Protein AF-K1ZIB4-F1 (afdb_monomer_lite)

Structure (mmCIF, N/CA/C/O backbone):
data_AF-K1ZIB4-F1
#
_entry.id   AF-K1ZIB4-F1
#
loop_
_atom_site.group_PDB
_atom_site.id
_atom_site.type_symbol
_atom_site.label_atom_id
_atom_site.label_alt_id
_atom_site.label_comp_id
_atom_site.label_asym_id
_atom_site.label_entity_id
_atom_site.label_seq_id
_atom_site.pdbx_PDB_ins_code
_atom_site.Cartn_x
_atom_site.Cartn_y
_atom_site.Cartn_z
_atom_site.occupancy
_atom_site.B_iso_or_equiv
_atom_site.auth_seq_id
_atom_site.auth_comp_id
_atom_site.auth_asym_id
_atom_site.auth_atom_id
_atom_site.pdbx_PDB_model_num
ATOM 1 N N . MET A 1 1 ? -15.294 5.830 -9.282 1.00 61.47 1 MET A N 1
ATOM 2 C CA . MET A 1 1 ? -15.097 4.774 -8.260 1.00 61.47 1 MET A CA 1
ATOM 3 C C . MET A 1 1 ? -13.657 4.272 -8.221 1.00 61.47 1 MET A C 1
ATOM 5 O O . MET A 1 1 ? -13.022 4.451 -7.196 1.00 61.47 1 MET A O 1
ATOM 9 N N . ARG A 1 2 ? -13.098 3.730 -9.317 1.00 65.81 2 ARG A N 1
ATOM 10 C CA . ARG A 1 2 ? -11.703 3.230 -9.350 1.00 65.81 2 ARG A CA 1
ATOM 11 C C . ARG A 1 2 ? -10.641 4.267 -8.964 1.00 65.81 2 ARG A C 1
ATOM 13 O O . ARG A 1 2 ? -9.726 3.937 -8.220 1.00 65.81 2 ARG A O 1
ATOM 20 N N . ASP A 1 3 ? -10.797 5.514 -9.399 1.00 82.06 3 ASP A N 1
ATOM 21 C CA . ASP A 1 3 ? -9.832 6.573 -9.066 1.00 82.06 3 ASP A CA 1
ATOM 22 C C . A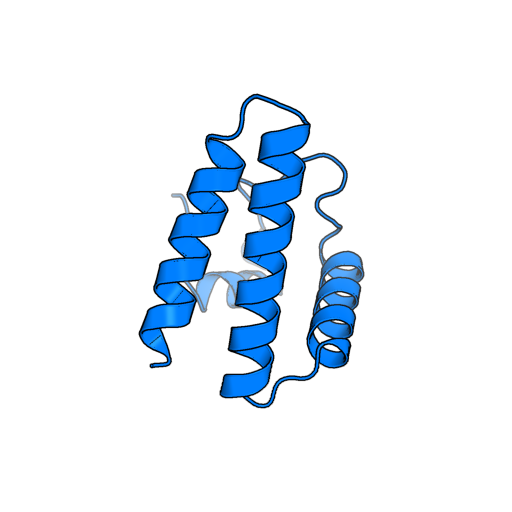SP A 1 3 ? -9.934 7.044 -7.612 1.00 82.06 3 ASP A C 1
ATOM 24 O O . ASP A 1 3 ? -8.967 7.567 -7.072 1.00 82.06 3 ASP A O 1
ATOM 28 N N . ALA A 1 4 ? -11.078 6.824 -6.952 1.00 89.88 4 ALA A N 1
ATOM 29 C CA . ALA A 1 4 ? -11.258 7.205 -5.554 1.00 89.88 4 ALA A CA 1
ATOM 30 C C . ALA A 1 4 ? -10.375 6.356 -4.633 1.00 89.88 4 ALA A C 1
ATOM 32 O O . ALA A 1 4 ? -9.682 6.916 -3.796 1.00 89.88 4 ALA A O 1
ATOM 33 N N . PHE A 1 5 ? -10.314 5.040 -4.857 1.00 91.62 5 PHE A N 1
ATOM 34 C CA . PHE A 1 5 ? -9.437 4.152 -4.089 1.00 91.62 5 PHE A CA 1
ATOM 35 C C . PHE A 1 5 ? -7.953 4.458 -4.300 1.00 91.62 5 PHE A C 1
ATOM 37 O O . PHE A 1 5 ? -7.177 4.413 -3.357 1.00 91.62 5 PHE A O 1
ATOM 44 N N . LYS A 1 6 ? -7.550 4.802 -5.530 1.00 91.94 6 LYS A N 1
ATOM 45 C CA . LYS A 1 6 ? -6.160 5.196 -5.801 1.00 91.94 6 LYS A CA 1
ATOM 46 C C . LYS A 1 6 ? -5.788 6.498 -5.097 1.00 91.94 6 LYS A C 1
ATOM 48 O O . LYS A 1 6 ? -4.678 6.600 -4.599 1.00 91.94 6 LYS A O 1
ATOM 53 N N . ARG A 1 7 ? -6.702 7.474 -5.053 1.00 95.19 7 ARG A N 1
ATOM 54 C CA . ARG A 1 7 ? -6.492 8.714 -4.292 1.00 95.19 7 ARG A CA 1
ATOM 55 C C . ARG A 1 7 ? -6.433 8.450 -2.794 1.00 95.19 7 ARG A C 1
ATOM 57 O O . ARG A 1 7 ? -5.502 8.929 -2.168 1.00 95.19 7 ARG A O 1
ATOM 64 N N . LYS A 1 8 ? -7.353 7.638 -2.264 1.00 96.19 8 LYS A N 1
ATOM 65 C CA . LYS A 1 8 ? -7.345 7.269 -0.846 1.00 96.19 8 LYS A CA 1
ATOM 66 C C . LYS A 1 8 ? -6.043 6.559 -0.477 1.00 96.19 8 LYS A C 1
ATOM 68 O O . LYS A 1 8 ? -5.420 6.934 0.489 1.00 96.19 8 LYS A O 1
ATOM 73 N N . LEU A 1 9 ? -5.527 5.664 -1.324 1.00 96.69 9 LEU A N 1
ATOM 74 C CA . LEU A 1 9 ? -4.237 5.006 -1.068 1.00 96.69 9 LEU A CA 1
ATOM 75 C C . LEU A 1 9 ? -3.067 5.997 -0.926 1.00 96.69 9 LEU A C 1
ATOM 77 O O . LEU A 1 9 ? -2.143 5.733 -0.168 1.00 96.69 9 LEU A O 1
ATOM 81 N N . VAL A 1 10 ? -3.082 7.103 -1.677 1.00 96.94 10 VAL A N 1
ATOM 82 C CA . VAL A 1 10 ? -2.061 8.158 -1.557 1.00 96.94 10 VAL A CA 1
ATOM 83 C C . VAL A 1 10 ? -2.245 8.957 -0.265 1.00 96.94 10 VAL A C 1
ATOM 85 O O . VAL A 1 10 ? -1.252 9.315 0.354 1.00 96.94 10 VAL A O 1
ATOM 88 N N . GLU A 1 11 ? -3.491 9.211 0.132 1.00 97.06 11 GLU A N 1
ATOM 89 C CA . GLU A 1 11 ? -3.860 9.870 1.393 1.00 97.06 11 GLU A CA 1
ATOM 90 C C . GLU A 1 11 ? -3.404 9.044 2.604 1.00 97.06 11 GLU A C 1
ATOM 92 O O . GLU A 1 11 ? -2.556 9.523 3.346 1.00 97.06 11 GLU A O 1
ATOM 97 N N . GLU A 1 12 ? -3.804 7.770 2.700 1.00 97.88 12 GLU A N 1
ATOM 98 C CA . GLU A 1 12 ? -3.416 6.891 3.821 1.00 97.88 12 GLU A CA 1
ATOM 99 C C . GLU A 1 12 ? -1.891 6.715 3.908 1.00 97.88 12 GLU A C 1
ATOM 101 O O . GLU A 1 12 ? -1.296 6.629 4.977 1.00 97.88 12 GLU A O 1
ATOM 106 N N . ALA A 1 13 ? -1.207 6.659 2.758 1.00 97.50 13 ALA A N 1
ATOM 107 C CA . ALA A 1 13 ? 0.251 6.574 2.735 1.00 97.50 13 ALA A CA 1
ATOM 108 C C . ALA A 1 13 ? 0.921 7.851 3.270 1.00 97.50 13 ALA A C 1
ATOM 110 O O . ALA A 1 13 ? 2.004 7.769 3.854 1.00 97.50 13 ALA A O 1
ATOM 111 N N . GLN A 1 14 ? 0.299 9.013 3.058 1.00 97.88 14 GLN A N 1
ATOM 112 C CA . GLN A 1 14 ? 0.752 10.278 3.625 1.00 97.88 14 GLN A CA 1
ATOM 113 C C . GLN A 1 14 ? 0.462 10.332 5.131 1.00 97.88 14 GLN A C 1
ATOM 115 O O . GLN A 1 14 ? 1.327 10.755 5.890 1.00 97.88 14 GLN A O 1
ATOM 120 N N . GLU A 1 15 ? -0.682 9.820 5.580 1.00 97.56 15 GLU A N 1
ATOM 121 C CA . GLU A 1 15 ? -1.016 9.725 7.005 1.00 97.56 15 GLU A CA 1
ATOM 122 C C . GLU A 1 15 ? -0.051 8.780 7.746 1.00 97.56 15 GLU A C 1
ATOM 124 O O . GLU A 1 15 ? 0.498 9.152 8.782 1.00 97.56 15 GLU A O 1
ATOM 129 N N . VAL A 1 16 ? 0.319 7.633 7.155 1.00 98.19 16 VAL A N 1
ATOM 130 C CA . VAL A 1 16 ? 1.398 6.763 7.676 1.00 98.19 16 VAL A CA 1
ATOM 131 C C . VAL A 1 16 ? 2.728 7.512 7.812 1.00 98.19 16 VAL A C 1
ATOM 133 O O . VAL A 1 16 ? 3.475 7.275 8.763 1.00 98.19 16 VAL A O 1
ATOM 136 N N . HIS A 1 17 ? 3.060 8.384 6.857 1.00 96.88 17 HIS A N 1
ATOM 137 C CA . HIS A 1 17 ? 4.276 9.198 6.917 1.00 96.88 17 HIS A CA 1
ATOM 138 C C . HIS A 1 17 ? 4.213 10.241 8.044 1.00 96.88 17 HIS A C 1
ATOM 140 O O . HIS A 1 17 ? 5.224 10.493 8.703 1.00 96.88 17 HIS A O 1
ATOM 146 N N . ASP A 1 18 ? 3.040 10.828 8.268 1.00 97.50 18 ASP A N 1
ATOM 147 C CA . ASP A 1 18 ? 2.828 11.900 9.240 1.00 97.50 18 ASP A CA 1
ATOM 148 C C . ASP A 1 18 ? 2.531 11.373 10.660 1.00 97.50 18 ASP A C 1
ATOM 150 O O . ASP A 1 18 ? 2.595 12.133 11.625 1.00 97.50 18 ASP A O 1
ATOM 154 N N . ALA A 1 19 ? 2.283 10.071 10.825 1.00 97.88 19 ALA A N 1
ATOM 155 C CA . ALA A 1 19 ? 2.060 9.438 12.120 1.00 97.88 19 ALA A CA 1
ATOM 156 C C . ALA A 1 19 ? 3.299 9.532 13.034 1.00 97.88 19 ALA A C 1
ATOM 158 O O . ALA A 1 19 ? 4.410 9.117 12.687 1.00 97.88 1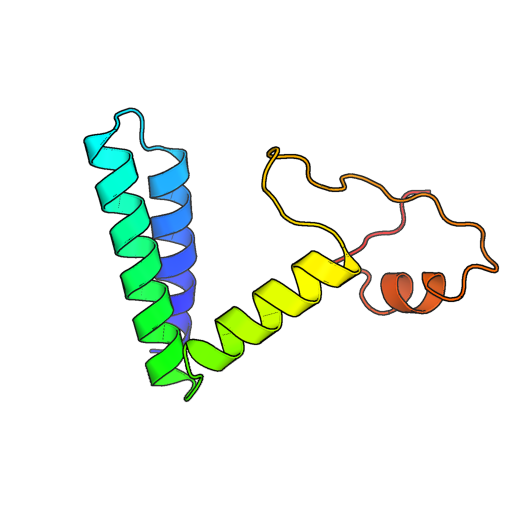9 ALA A O 1
ATOM 159 N N . HIS A 1 20 ? 3.111 10.037 14.255 1.00 97.56 20 HIS A N 1
ATOM 160 C CA . HIS A 1 20 ? 4.204 10.284 15.205 1.00 97.56 20 HIS A CA 1
ATOM 161 C C . HIS A 1 20 ? 4.170 9.351 16.413 1.00 97.56 20 HIS A C 1
ATOM 163 O O . HIS A 1 20 ? 5.179 9.172 17.104 1.00 97.56 20 HIS A O 1
ATOM 169 N N . THR A 1 21 ? 3.020 8.737 16.678 1.00 97.88 21 THR A N 1
ATOM 170 C CA . THR A 1 21 ? 2.834 7.812 17.790 1.00 97.88 21 THR A CA 1
ATOM 171 C C . THR A 1 21 ? 2.578 6.389 17.305 1.00 97.88 21 THR A C 1
ATOM 173 O O . THR A 1 21 ? 2.159 6.134 16.180 1.00 97.88 21 THR A O 1
ATOM 176 N N . ARG A 1 22 ? 2.836 5.413 18.182 1.00 97.44 22 ARG A N 1
ATOM 177 C CA . ARG A 1 22 ? 2.551 4.005 17.880 1.00 97.44 22 ARG A CA 1
ATOM 178 C C . ARG A 1 22 ? 1.059 3.740 17.608 1.00 97.44 22 ARG A C 1
ATOM 180 O O . ARG A 1 22 ? 0.803 2.946 16.709 1.00 97.44 22 ARG A O 1
ATOM 187 N N . PRO A 1 23 ? 0.102 4.314 18.364 1.00 98.31 23 PRO A N 1
ATOM 188 C CA . PRO A 1 23 ? -1.317 4.177 18.050 1.00 98.31 23 PRO A CA 1
ATOM 189 C C . PRO A 1 23 ? -1.672 4.713 16.662 1.00 98.31 23 PRO A C 1
ATOM 191 O O . PRO A 1 23 ? -2.217 3.942 15.884 1.00 98.31 23 PRO A O 1
ATOM 194 N N . GLU A 1 24 ? -1.265 5.946 16.335 1.00 97.75 24 GLU A N 1
ATOM 195 C CA . GLU A 1 24 ? -1.480 6.544 15.003 1.00 97.75 24 GLU A CA 1
ATOM 196 C C . GLU A 1 24 ? -0.887 5.646 13.912 1.00 97.75 24 GLU A C 1
ATOM 198 O O . GLU A 1 24 ? -1.591 5.201 13.023 1.00 97.75 24 GLU A O 1
ATOM 203 N N . MET A 1 25 ? 0.378 5.230 14.043 1.00 98.06 25 MET A N 1
ATOM 204 C CA . MET A 1 25 ? 1.021 4.341 13.065 1.00 98.06 25 MET A CA 1
ATOM 205 C C . MET A 1 25 ? 0.246 3.031 12.837 1.00 98.06 25 MET A C 1
ATOM 207 O O . MET A 1 25 ? 0.238 2.504 11.730 1.00 98.06 25 MET A O 1
ATOM 211 N N . ILE A 1 26 ? -0.367 2.456 13.877 1.00 98.06 26 ILE A N 1
ATOM 212 C CA . ILE A 1 26 ? -1.170 1.232 13.735 1.00 98.06 26 ILE A CA 1
ATOM 213 C C . ILE A 1 26 ? -2.487 1.523 13.009 1.00 98.06 26 ILE A C 1
ATOM 215 O O . ILE A 1 26 ? -2.903 0.693 12.203 1.00 98.06 26 ILE A O 1
ATOM 219 N N . GLU A 1 27 ? -3.121 2.655 13.309 1.00 98.12 27 GLU A N 1
ATOM 220 C CA . GLU A 1 27 ? -4.366 3.115 12.688 1.00 98.12 27 GLU A CA 1
ATOM 221 C C . GLU A 1 27 ? -4.166 3.357 11.189 1.00 98.12 27 GLU A C 1
ATOM 223 O O . GLU A 1 27 ? -4.761 2.646 10.381 1.00 98.12 27 GLU A O 1
ATOM 228 N N . GLU A 1 28 ? -3.196 4.190 10.814 1.00 98.50 28 GLU A N 1
ATOM 229 C CA . GLU A 1 28 ? -2.964 4.530 9.404 1.00 98.50 28 GLU A CA 1
ATOM 230 C C . GLU A 1 28 ? -2.514 3.309 8.577 1.00 98.50 28 GLU A C 1
ATOM 232 O O . GLU A 1 28 ? -2.899 3.117 7.422 1.00 98.50 28 GLU A O 1
ATOM 237 N N . LEU A 1 29 ? -1.727 2.396 9.165 1.00 98.06 29 LEU A N 1
ATOM 238 C CA . LEU A 1 29 ? -1.379 1.136 8.496 1.00 98.06 29 LEU A CA 1
ATOM 239 C C . LEU A 1 29 ? -2.594 0.218 8.300 1.00 98.06 29 LEU A C 1
ATOM 241 O O . LEU A 1 29 ? -2.620 -0.551 7.332 1.00 98.06 29 LEU A O 1
ATOM 245 N N . ALA A 1 30 ? -3.567 0.249 9.213 1.00 97.88 30 ALA A N 1
ATOM 246 C CA . ALA A 1 30 ? -4.808 -0.499 9.060 1.00 97.88 30 ALA A CA 1
ATOM 247 C C . ALA A 1 30 ? -5.666 0.096 7.935 1.00 97.88 30 ALA A C 1
ATOM 249 O O . ALA A 1 30 ? -6.185 -0.665 7.113 1.00 97.88 30 ALA A O 1
ATOM 250 N N . ASP A 1 31 ? -5.723 1.420 7.821 1.00 97.81 31 ASP A N 1
ATOM 251 C CA . ASP A 1 31 ? -6.470 2.090 6.756 1.00 97.81 31 ASP A CA 1
ATOM 252 C C . ASP A 1 31 ? -5.834 1.866 5.374 1.00 97.81 31 ASP A C 1
ATOM 254 O O . ASP A 1 31 ? -6.536 1.538 4.407 1.00 97.81 31 ASP A O 1
ATOM 258 N N . VAL A 1 32 ? -4.496 1.842 5.275 1.00 97.88 32 VAL A N 1
ATOM 259 C CA . VAL A 1 32 ? -3.796 1.378 4.058 1.00 97.88 32 VAL A CA 1
ATOM 260 C C . VAL A 1 32 ? -4.243 -0.036 3.657 1.00 97.88 32 VAL A C 1
ATOM 262 O O . VAL A 1 32 ? -4.453 -0.306 2.467 1.00 97.88 32 VAL A O 1
ATOM 265 N N . LEU A 1 33 ? -4.384 -0.959 4.615 1.00 96.06 33 LEU A N 1
ATOM 266 C CA . LEU A 1 33 ? -4.830 -2.327 4.328 1.00 96.06 33 LEU A CA 1
ATOM 267 C C . LEU A 1 33 ? -6.286 -2.367 3.849 1.00 96.06 33 LEU A C 1
ATOM 269 O O . LEU A 1 33 ? -6.566 -3.061 2.869 1.00 96.06 33 LEU A O 1
ATOM 273 N N . GLU A 1 34 ? -7.185 -1.591 4.457 1.00 96.50 34 GLU A N 1
ATOM 274 C CA . GLU A 1 34 ? -8.588 -1.496 4.030 1.00 96.50 34 GLU A CA 1
ATOM 275 C C . GLU A 1 34 ? -8.696 -0.977 2.586 1.00 96.50 34 GLU A C 1
ATOM 277 O O . GLU A 1 34 ? -9.434 -1.525 1.755 1.00 96.50 34 GLU A O 1
ATOM 282 N N . VAL A 1 35 ? -7.893 0.031 2.228 1.00 96.19 35 VAL A N 1
ATOM 283 C CA . VAL A 1 35 ? -7.851 0.554 0.856 1.00 96.19 35 VAL A CA 1
ATOM 284 C C . VAL A 1 35 ? -7.310 -0.485 -0.131 1.00 96.19 35 VAL A C 1
ATOM 286 O O . VAL A 1 35 ? -7.853 -0.623 -1.236 1.00 96.19 35 VAL A O 1
ATOM 289 N N . ILE A 1 36 ? -6.274 -1.245 0.241 1.00 94.62 36 ILE A N 1
ATOM 290 C CA . ILE A 1 36 ? -5.744 -2.346 -0.580 1.00 94.62 36 ILE A CA 1
ATOM 291 C C . ILE A 1 36 ? -6.815 -3.420 -0.798 1.00 94.62 36 ILE A C 1
ATOM 293 O O . ILE A 1 36 ? -7.004 -3.863 -1.935 1.00 94.62 36 ILE A O 1
ATOM 297 N N . ASP A 1 37 ? -7.550 -3.804 0.243 1.00 94.06 37 ASP A N 1
ATOM 298 C CA . ASP A 1 37 ? -8.636 -4.780 0.145 1.00 94.06 37 ASP A CA 1
ATOM 299 C C . ASP A 1 37 ? -9.766 -4.281 -0.766 1.00 94.06 37 ASP A C 1
ATOM 301 O O . ASP A 1 37 ? -10.280 -5.030 -1.608 1.00 94.06 37 ASP A O 1
ATOM 305 N N . GLY A 1 38 ? -10.125 -3.000 -0.669 1.00 93.88 38 GLY A N 1
ATOM 306 C CA . GLY A 1 38 ? -11.073 -2.352 -1.575 1.00 93.88 38 GLY A CA 1
ATOM 307 C C . GLY A 1 38 ? -10.614 -2.373 -3.038 1.00 93.88 38 GLY A C 1
ATOM 308 O O . GLY A 1 38 ? -11.388 -2.732 -3.934 1.00 93.88 38 GLY A O 1
ATOM 309 N N . LEU A 1 39 ? -9.338 -2.061 -3.293 1.00 93.88 39 LEU A N 1
ATOM 310 C CA . LEU A 1 39 ? -8.736 -2.137 -4.629 1.00 93.88 39 LEU A CA 1
ATOM 311 C C . LEU A 1 39 ? -8.765 -3.561 -5.185 1.00 93.88 39 LEU A C 1
ATOM 313 O O . LEU A 1 39 ? -9.145 -3.748 -6.343 1.00 93.88 39 LEU A O 1
ATOM 317 N N . CYS A 1 40 ? -8.417 -4.555 -4.369 1.00 93.75 40 CYS A N 1
ATOM 318 C CA . CYS A 1 40 ? -8.470 -5.967 -4.740 1.00 93.75 40 CYS A CA 1
ATOM 319 C C . CYS A 1 40 ? -9.871 -6.361 -5.215 1.00 93.75 40 CYS A C 1
ATOM 321 O O . CYS A 1 40 ? -10.037 -6.859 -6.331 1.00 93.75 40 CYS A O 1
ATOM 323 N N . LYS A 1 41 ? -10.893 -6.043 -4.410 1.00 92.81 41 LYS A N 1
ATOM 324 C CA . LYS A 1 41 ? -12.301 -6.339 -4.714 1.00 92.81 41 LYS A CA 1
ATOM 325 C C . LYS A 1 41 ? -12.756 -5.693 -6.025 1.00 92.81 41 LYS A C 1
ATOM 327 O O . LYS A 1 41 ? -13.371 -6.358 -6.851 1.00 92.81 41 LYS A O 1
ATOM 332 N N . VAL A 1 42 ? -12.435 -4.415 -6.247 1.00 93.06 42 VAL A N 1
ATOM 333 C CA . VAL A 1 42 ? -12.867 -3.675 -7.450 1.00 93.06 42 VAL A CA 1
ATOM 334 C C . VAL A 1 42 ? -12.146 -4.131 -8.723 1.00 93.06 42 VAL A C 1
ATOM 336 O O . VAL A 1 42 ? -12.703 -4.009 -9.815 1.00 93.06 42 VAL A O 1
ATOM 339 N N . GLN A 1 43 ? -10.914 -4.631 -8.606 1.00 91.94 43 GLN A N 1
ATOM 340 C CA . GLN A 1 43 ? -10.114 -5.089 -9.748 1.00 91.94 43 GLN A CA 1
ATOM 341 C C . GLN A 1 43 ? -10.213 -6.601 -9.990 1.00 91.94 43 GLN A C 1
ATOM 343 O O . GLN A 1 43 ? -9.659 -7.087 -10.972 1.00 91.94 43 GLN A O 1
ATOM 348 N N . GLY A 1 44 ? -10.901 -7.346 -9.118 1.00 94.56 44 GLY A N 1
ATOM 349 C CA . GLY A 1 44 ? -10.953 -8.807 -9.191 1.00 94.56 44 GLY A CA 1
ATOM 350 C C . GLY A 1 44 ? -9.599 -9.467 -8.918 1.00 94.56 44 GLY A C 1
ATOM 351 O O . GLY A 1 44 ? -9.337 -10.544 -9.440 1.00 94.56 44 GLY A O 1
ATOM 352 N N . ILE A 1 45 ? -8.741 -8.813 -8.132 1.00 95.62 45 ILE A N 1
ATOM 353 C CA . ILE A 1 45 ? -7.421 -9.319 -7.745 1.00 95.62 45 ILE A CA 1
ATOM 354 C C . ILE A 1 45 ? -7.562 -10.010 -6.393 1.00 95.62 45 ILE A C 1
ATOM 356 O O . ILE A 1 45 ? -8.110 -9.438 -5.451 1.00 95.62 45 ILE A O 1
ATOM 360 N N . SER A 1 46 ? -7.052 -11.229 -6.267 1.00 94.31 46 SER A N 1
ATOM 361 C CA . SER A 1 46 ? -6.985 -11.912 -4.980 1.00 94.31 46 SER A CA 1
ATOM 362 C C . SER A 1 46 ? -5.782 -11.440 -4.165 1.00 94.31 46 SER A C 1
ATOM 364 O O . SER A 1 46 ? -4.697 -11.162 -4.683 1.00 94.31 46 SER A O 1
ATOM 366 N N . PHE A 1 47 ? -5.931 -11.443 -2.842 1.00 88.50 47 PHE A N 1
ATOM 367 C CA . PHE A 1 47 ? -4.812 -11.147 -1.950 1.00 88.50 47 PHE A CA 1
ATOM 368 C C . PHE A 1 47 ? -3.644 -12.138 -2.141 1.00 88.50 47 PHE A C 1
ATOM 370 O O . PHE A 1 47 ? -2.474 -11.774 -2.028 1.00 88.50 47 PHE A O 1
ATOM 377 N N . ALA A 1 48 ? -3.943 -13.390 -2.510 1.00 92.38 48 ALA A N 1
ATOM 378 C CA . ALA A 1 48 ? -2.940 -14.410 -2.807 1.00 92.38 48 ALA A CA 1
ATOM 379 C C . ALA A 1 48 ? -2.039 -14.031 -3.996 1.00 92.38 48 ALA A C 1
ATOM 381 O O . ALA A 1 48 ? -0.824 -14.230 -3.920 1.00 92.38 48 ALA A O 1
ATOM 382 N N . GLU A 1 49 ? -2.601 -13.439 -5.055 1.00 94.81 49 GLU A N 1
ATOM 383 C CA . GLU A 1 49 ? -1.830 -12.938 -6.202 1.00 94.81 49 GLU A CA 1
ATOM 384 C C . GLU A 1 49 ? -0.859 -11.826 -5.785 1.00 94.81 49 GLU A C 1
ATOM 386 O O . GLU A 1 49 ? 0.309 -11.840 -6.183 1.00 94.81 49 GLU A O 1
ATOM 391 N N . ILE A 1 50 ? -1.293 -10.913 -4.909 1.00 92.69 50 ILE A N 1
ATOM 392 C CA . ILE A 1 50 ? -0.429 -9.854 -4.365 1.00 92.69 50 ILE A CA 1
ATOM 393 C C . ILE A 1 50 ? 0.723 -10.453 -3.556 1.00 92.69 50 ILE A C 1
ATOM 395 O O . ILE A 1 50 ? 1.882 -10.069 -3.739 1.00 92.69 50 ILE A O 1
ATOM 399 N N . ILE A 1 51 ? 0.436 -11.420 -2.682 1.00 91.06 51 ILE A N 1
ATOM 400 C CA . ILE A 1 51 ? 1.465 -12.080 -1.872 1.00 91.06 51 ILE A CA 1
ATOM 401 C C . ILE A 1 51 ? 2.454 -12.857 -2.749 1.00 91.06 51 ILE A C 1
ATOM 403 O O . ILE A 1 51 ? 3.661 -12.801 -2.497 1.00 91.06 51 ILE A O 1
ATOM 407 N N . ALA A 1 52 ? 1.981 -13.544 -3.791 1.00 92.56 52 ALA A N 1
ATOM 408 C CA . ALA A 1 52 ? 2.844 -14.229 -4.749 1.00 92.56 52 ALA A CA 1
ATOM 409 C C . ALA A 1 52 ? 3.775 -13.238 -5.469 1.00 92.56 52 ALA A C 1
ATOM 411 O O . ALA A 1 52 ? 4.992 -13.442 -5.490 1.00 92.56 52 ALA A O 1
ATOM 412 N N . ALA A 1 53 ? 3.238 -12.117 -5.959 1.00 90.44 53 ALA A N 1
ATOM 413 C CA . ALA A 1 53 ? 4.025 -11.057 -6.587 1.00 90.44 53 ALA A CA 1
ATOM 414 C C . ALA A 1 53 ? 5.049 -10.427 -5.621 1.00 90.44 53 ALA A C 1
ATOM 416 O O . ALA A 1 53 ? 6.197 -10.186 -6.006 1.00 90.44 53 ALA A O 1
ATOM 417 N N . LYS A 1 54 ? 4.676 -10.202 -4.351 1.00 86.75 54 LYS A N 1
ATOM 418 C CA . LYS A 1 54 ? 5.579 -9.698 -3.299 1.00 86.75 54 LYS A CA 1
ATOM 419 C C . LYS A 1 54 ? 6.738 -10.665 -3.042 1.00 86.75 54 LYS A C 1
ATOM 421 O O . LYS A 1 54 ? 7.886 -10.229 -2.969 1.00 86.75 54 LYS A O 1
ATOM 426 N N . LYS A 1 55 ? 6.459 -11.970 -2.937 1.00 87.31 55 LYS A N 1
ATOM 427 C CA . LYS A 1 55 ? 7.480 -13.015 -2.741 1.00 87.31 55 LYS A CA 1
ATOM 428 C C . LYS A 1 55 ? 8.430 -13.116 -3.934 1.00 87.31 55 LYS A C 1
ATOM 430 O O . LYS A 1 55 ? 9.639 -13.143 -3.729 1.00 87.31 55 LYS A O 1
ATOM 435 N N . ALA A 1 56 ? 7.901 -13.109 -5.159 1.00 87.50 56 ALA A N 1
ATOM 436 C CA . ALA A 1 56 ? 8.711 -13.154 -6.375 1.00 87.50 56 ALA A CA 1
ATOM 437 C C . ALA A 1 56 ? 9.658 -11.947 -6.475 1.00 87.50 56 ALA A C 1
ATOM 439 O O . ALA A 1 56 ? 10.856 -12.120 -6.687 1.00 87.50 56 ALA A O 1
ATOM 440 N N . LYS A 1 57 ? 9.155 -10.727 -6.226 1.00 82.94 57 LYS A N 1
ATOM 441 C CA . LYS A 1 57 ? 9.991 -9.514 -6.186 1.00 82.94 57 LYS A CA 1
ATOM 442 C C . LYS A 1 57 ? 11.066 -9.583 -5.110 1.00 82.94 57 LYS A C 1
ATOM 444 O O . LYS A 1 57 ? 12.199 -9.198 -5.370 1.00 82.94 57 LYS A O 1
ATOM 449 N N . ARG A 1 58 ? 10.720 -10.088 -3.923 1.00 83.06 58 ARG A N 1
ATOM 450 C CA . ARG A 1 58 ? 11.675 -10.246 -2.825 1.00 83.06 58 ARG A CA 1
ATOM 451 C C . ARG A 1 58 ? 12.801 -11.223 -3.166 1.00 83.06 58 ARG A C 1
ATOM 453 O O . ARG A 1 58 ? 13.928 -10.988 -2.751 1.00 83.06 58 ARG A O 1
ATOM 460 N N . ALA A 1 59 ? 12.504 -12.284 -3.914 1.00 78.25 59 ALA A N 1
ATOM 461 C CA . ALA A 1 59 ? 13.507 -13.234 -4.384 1.00 78.25 59 ALA A CA 1
ATOM 462 C C . ALA A 1 59 ? 14.394 -12.663 -5.509 1.00 78.25 59 ALA A C 1
ATOM 464 O O . ALA A 1 59 ? 15.589 -12.930 -5.515 1.00 78.25 59 ALA A O 1
ATOM 465 N N . ASP A 1 60 ? 13.832 -11.871 -6.433 1.00 77.69 60 ASP A N 1
ATOM 466 C CA . ASP A 1 60 ? 14.569 -11.276 -7.567 1.00 77.69 60 ASP A CA 1
ATOM 467 C C . ASP A 1 60 ? 15.417 -10.057 -7.164 1.00 77.69 60 ASP A C 1
ATOM 469 O O . ASP A 1 60 ? 16.545 -9.899 -7.624 1.00 77.69 60 ASP A O 1
ATOM 473 N N . ARG A 1 61 ? 14.879 -9.176 -6.310 1.00 75.44 61 ARG A N 1
ATOM 474 C CA . ARG A 1 61 ? 15.446 -7.839 -6.036 1.00 75.44 61 ARG A CA 1
ATOM 475 C C . ARG A 1 61 ? 15.757 -7.575 -4.564 1.00 75.44 61 ARG A C 1
ATOM 477 O O . ARG A 1 61 ? 16.208 -6.484 -4.234 1.00 75.44 61 ARG A O 1
ATOM 484 N N . GLY A 1 62 ? 15.500 -8.538 -3.682 1.00 71.12 62 GLY A N 1
ATOM 485 C CA . GLY A 1 62 ? 15.534 -8.321 -2.237 1.00 71.12 62 GLY A CA 1
ATOM 486 C C . GLY A 1 62 ? 14.248 -7.680 -1.699 1.00 71.12 62 GLY A C 1
ATOM 487 O O . GLY A 1 62 ? 13.357 -7.263 -2.442 1.00 71.12 62 GLY A O 1
ATOM 488 N N . GLY A 1 63 ? 14.103 -7.671 -0.373 1.00 72.06 63 GLY A N 1
ATOM 489 C CA . GLY A 1 63 ? 12.961 -7.073 0.324 1.00 72.06 63 GLY A CA 1
ATOM 490 C C . GLY A 1 63 ? 13.294 -5.704 0.914 1.00 72.06 63 GLY A C 1
ATOM 491 O O . GLY A 1 63 ? 14.456 -5.351 1.058 1.00 72.06 63 GLY A O 1
AT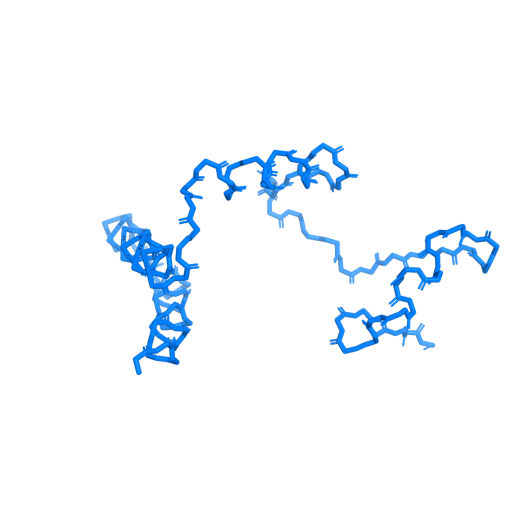OM 492 N N . PHE A 1 64 ? 12.269 -4.969 1.342 1.00 72.00 64 PHE A N 1
ATOM 493 C CA . PHE A 1 64 ? 12.416 -3.678 2.025 1.00 72.00 64 PHE A CA 1
ATOM 494 C C . PHE A 1 64 ? 12.637 -3.836 3.545 1.00 72.00 64 PHE A C 1
ATOM 496 O O . PHE A 1 64 ? 12.097 -3.085 4.345 1.00 72.00 64 PHE A O 1
ATOM 503 N N . GLU A 1 65 ? 13.363 -4.869 3.983 1.00 64.06 65 GLU A N 1
ATOM 504 C CA . GLU A 1 65 ? 13.497 -5.170 5.423 1.00 64.06 65 GLU A CA 1
ATOM 505 C C . GLU A 1 65 ? 14.484 -4.269 6.166 1.00 64.06 65 GLU A C 1
ATOM 507 O O . GLU A 1 65 ? 14.439 -4.204 7.388 1.00 64.06 65 GLU A O 1
ATOM 512 N N . GLN A 1 66 ? 15.352 -3.556 5.449 1.00 57.41 66 GLN A N 1
ATOM 513 C CA . GLN A 1 66 ? 16.332 -2.645 6.049 1.00 57.41 66 GLN A CA 1
ATOM 514 C C . GLN A 1 66 ? 16.034 -1.167 5.762 1.00 57.41 66 GLN A C 1
ATOM 516 O O . GLN A 1 66 ? 16.868 -0.316 6.045 1.00 57.41 66 GLN A O 1
ATOM 521 N N . GLY A 1 67 ? 14.889 -0.852 5.141 1.00 59.97 67 GLY A N 1
ATOM 522 C CA . GLY A 1 67 ? 14.623 0.499 4.628 1.00 59.97 67 GLY A CA 1
ATOM 523 C C . GLY A 1 67 ? 15.567 0.927 3.494 1.00 59.97 67 GLY A C 1
ATOM 524 O O . GLY A 1 67 ? 15.557 2.081 3.081 1.00 59.97 67 GLY A O 1
ATOM 525 N N . ILE A 1 68 ? 16.387 0.002 2.984 1.00 53.72 68 ILE A N 1
ATOM 526 C CA . ILE A 1 68 ? 17.296 0.236 1.868 1.00 53.72 68 ILE A CA 1
ATOM 527 C C . ILE A 1 68 ? 16.476 0.139 0.586 1.00 53.72 68 ILE A C 1
ATOM 529 O O . ILE A 1 68 ? 15.954 -0.926 0.244 1.00 53.72 68 ILE A O 1
ATOM 533 N N . TYR A 1 69 ? 16.359 1.258 -0.117 1.00 61.56 69 TYR A N 1
ATOM 534 C CA . TYR A 1 69 ? 15.912 1.292 -1.500 1.00 61.56 69 TYR A CA 1
ATOM 535 C C . TYR A 1 69 ? 17.120 1.471 -2.416 1.00 61.56 69 TYR A C 1
ATOM 537 O O . TYR A 1 69 ? 18.157 2.007 -2.028 1.00 61.56 69 TYR A O 1
ATOM 545 N N . VAL A 1 70 ? 16.985 0.978 -3.642 1.00 62.81 70 VAL A N 1
ATOM 546 C CA . VAL A 1 70 ? 17.972 1.214 -4.689 1.00 62.81 70 VAL A CA 1
ATOM 547 C C . VAL A 1 70 ? 17.708 2.603 -5.251 1.00 62.81 70 VAL A C 1
ATOM 549 O O . VAL A 1 70 ? 16.683 2.806 -5.897 1.00 62.81 70 VAL A O 1
ATOM 552 N N . ASP A 1 71 ? 18.611 3.535 -4.967 1.00 66.06 71 ASP A N 1
ATOM 553 C CA . ASP A 1 71 ? 18.549 4.907 -5.474 1.00 66.06 71 ASP A CA 1
ATOM 554 C C . ASP A 1 71 ? 19.048 4.983 -6.928 1.00 66.06 71 ASP A C 1
ATOM 556 O O . ASP A 1 71 ? 18.352 5.471 -7.810 1.00 66.06 71 ASP A O 1
ATOM 560 N N . THR A 1 72 ? 20.211 4.384 -7.212 1.00 72.19 72 THR A N 1
ATOM 561 C CA . THR A 1 72 ? 20.800 4.306 -8.559 1.00 72.19 72 THR A CA 1
ATOM 562 C C . THR A 1 72 ? 21.409 2.922 -8.800 1.00 72.19 72 THR A C 1
ATOM 564 O O . THR A 1 72 ? 21.944 2.298 -7.881 1.00 72.19 72 THR A O 1
ATOM 567 N N . VAL A 1 73 ? 21.343 2.426 -10.040 1.00 77.38 73 VAL A N 1
ATOM 568 C CA . VAL A 1 73 ? 22.039 1.205 -10.475 1.00 77.38 73 VAL A CA 1
ATOM 569 C C . VAL A 1 73 ? 23.007 1.567 -11.590 1.00 77.38 73 VAL A C 1
ATOM 571 O O . VAL A 1 73 ? 22.585 2.090 -12.616 1.00 77.38 73 VAL A O 1
ATOM 574 N N . HIS A 1 74 ? 24.285 1.240 -11.415 1.00 79.00 74 HIS A N 1
ATOM 575 C CA . HIS A 1 74 ? 25.266 1.300 -12.495 1.00 79.00 74 HIS A CA 1
ATOM 576 C C . HIS A 1 74 ? 25.299 -0.046 -13.215 1.00 79.00 74 HIS A C 1
ATOM 578 O O . HIS A 1 74 ? 25.385 -1.098 -12.578 1.00 79.00 74 HIS A O 1
ATOM 584 N N . MET A 1 75 ? 25.194 -0.014 -14.538 1.00 79.44 75 MET A N 1
ATOM 585 C CA . MET A 1 75 ? 25.256 -1.197 -15.387 1.00 79.44 75 MET A CA 1
ATOM 586 C C . MET A 1 75 ? 26.143 -0.890 -16.586 1.00 79.44 75 MET A C 1
ATOM 588 O O . MET A 1 75 ? 26.064 0.212 -17.126 1.00 79.44 75 MET A O 1
ATOM 592 N N . ASP A 1 76 ? 26.944 -1.865 -17.006 1.00 80.31 76 ASP A N 1
ATOM 593 C CA . ASP A 1 76 ? 27.645 -1.800 -18.286 1.00 80.31 76 ASP A CA 1
ATOM 594 C C . ASP A 1 76 ? 26.636 -1.863 -19.444 1.00 80.31 76 ASP A C 1
ATOM 596 O O . ASP A 1 76 ? 25.558 -2.458 -19.322 1.00 80.31 76 ASP A O 1
ATOM 600 N N . ASP A 1 77 ? 26.977 -1.257 -20.581 1.00 74.62 77 ASP A N 1
ATOM 601 C CA . ASP A 1 77 ? 26.078 -1.169 -21.740 1.00 74.62 77 ASP A CA 1
ATOM 602 C C . ASP A 1 77 ? 25.709 -2.532 -22.343 1.00 74.62 77 ASP A C 1
ATOM 604 O O . ASP A 1 77 ? 24.669 -2.663 -22.993 1.00 74.62 77 ASP A O 1
ATOM 608 N N . ASP A 1 78 ? 26.528 -3.557 -22.110 1.00 81.00 78 ASP A N 1
ATOM 609 C CA . ASP A 1 78 ? 26.294 -4.933 -22.548 1.00 81.00 78 ASP A CA 1
ATOM 610 C C . ASP A 1 78 ? 25.417 -5.743 -21.574 1.00 81.00 78 ASP A C 1
ATOM 612 O O . ASP A 1 78 ? 25.094 -6.909 -21.835 1.00 81.00 78 ASP A O 1
ATOM 616 N N . ASN A 1 79 ? 24.972 -5.140 -20.465 1.00 81.31 79 ASN A N 1
ATOM 617 C CA . ASN A 1 79 ? 24.141 -5.822 -19.487 1.00 81.31 79 ASN A CA 1
ATOM 618 C C . ASN A 1 79 ? 22.777 -6.184 -20.092 1.00 81.31 79 ASN A C 1
ATOM 620 O O . ASN A 1 79 ? 21.989 -5.324 -20.486 1.00 81.31 79 ASN A O 1
ATOM 624 N N . ALA A 1 80 ? 22.433 -7.474 -20.066 1.00 78.31 80 ALA A N 1
ATOM 625 C CA . ALA A 1 80 ? 21.169 -7.983 -20.602 1.00 78.31 80 ALA A CA 1
ATOM 626 C C . ALA A 1 80 ? 19.912 -7.329 -19.983 1.00 78.31 80 ALA A C 1
ATOM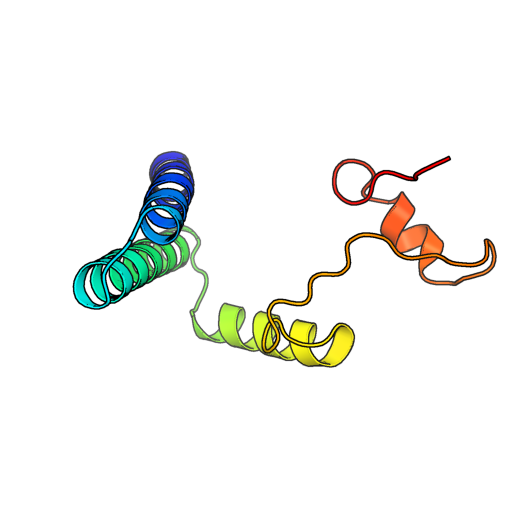 628 O O . ALA A 1 80 ? 18.841 -7.345 -20.592 1.00 78.31 80 ALA A O 1
ATOM 629 N N . LYS A 1 81 ? 20.019 -6.740 -18.782 1.00 78.25 81 LYS A N 1
ATOM 630 C CA . LYS A 1 81 ? 18.929 -6.010 -18.118 1.00 78.25 81 LYS A CA 1
ATOM 631 C C . LYS A 1 81 ? 18.877 -4.519 -18.483 1.00 78.25 81 LYS A C 1
ATOM 633 O O . LYS A 1 81 ? 17.872 -3.886 -18.170 1.00 78.25 81 LYS A O 1
ATOM 638 N N . ALA A 1 82 ? 19.867 -3.955 -19.181 1.00 80.75 82 ALA A N 1
ATOM 639 C CA . ALA A 1 82 ? 19.864 -2.544 -19.584 1.00 80.75 82 ALA A CA 1
ATOM 640 C C . ALA A 1 82 ? 18.646 -2.207 -20.464 1.00 80.75 82 ALA A C 1
ATOM 642 O O . ALA A 1 82 ? 17.961 -1.209 -20.239 1.00 80.75 82 ALA A O 1
ATOM 643 N N . HIS A 1 83 ? 18.288 -3.106 -21.390 1.00 80.50 83 HIS A N 1
ATOM 644 C CA . HIS A 1 83 ? 17.070 -2.974 -22.197 1.00 80.50 83 HIS 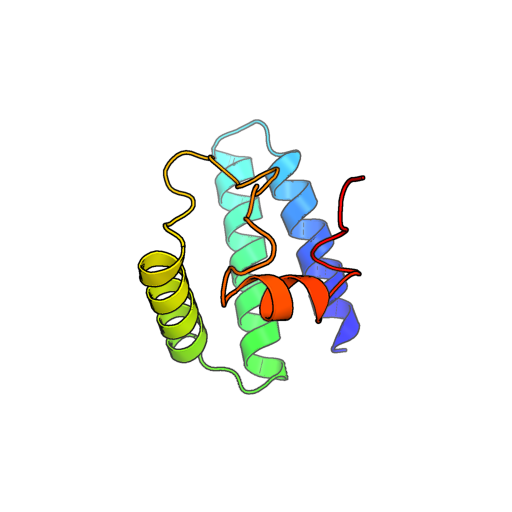A CA 1
ATOM 645 C C . HIS A 1 83 ? 15.788 -2.918 -21.354 1.00 80.50 83 HIS A C 1
ATOM 647 O O . HIS A 1 83 ? 14.868 -2.179 -21.696 1.00 80.50 83 HIS A O 1
ATOM 653 N N . TYR A 1 84 ? 15.716 -3.661 -20.244 1.00 83.19 84 TYR A N 1
ATOM 654 C CA . TYR A 1 84 ? 14.550 -3.648 -19.358 1.00 83.19 84 TYR A CA 1
ATOM 655 C C . TYR A 1 84 ? 14.356 -2.275 -18.703 1.00 83.19 84 TYR A C 1
ATOM 657 O O . TYR A 1 84 ? 13.242 -1.753 -18.715 1.00 83.19 84 TYR A O 1
ATOM 665 N N . TYR A 1 85 ? 15.420 -1.661 -18.183 1.00 82.50 85 TYR A N 1
ATOM 666 C CA . TYR A 1 85 ? 15.323 -0.344 -17.545 1.00 82.50 85 TYR A CA 1
ATOM 667 C C . TYR A 1 85 ? 15.039 0.766 -18.563 1.00 82.50 85 TYR A C 1
ATOM 669 O O . TYR A 1 85 ? 14.118 1.554 -18.356 1.00 82.50 85 TYR A O 1
ATOM 677 N N . ARG A 1 86 ? 15.713 0.741 -19.723 1.00 84.00 86 ARG A N 1
ATOM 678 C CA . ARG A 1 86 ? 15.472 1.695 -20.822 1.00 84.00 86 ARG A CA 1
ATOM 679 C C . ARG A 1 86 ? 14.069 1.585 -21.435 1.00 84.00 86 ARG A C 1
ATOM 681 O O . ARG A 1 86 ? 13.595 2.539 -22.041 1.00 84.00 86 ARG A O 1
ATOM 688 N N . SER A 1 87 ? 13.376 0.454 -21.264 1.00 87.00 87 SER A N 1
ATOM 689 C CA . SER A 1 87 ? 11.998 0.275 -21.754 1.00 87.00 87 SER A CA 1
ATOM 690 C C . SER A 1 87 ? 10.933 1.042 -20.954 1.00 87.00 87 SER A C 1
ATOM 692 O O . SER A 1 87 ? 9.800 1.158 -21.418 1.00 87.00 87 SER A O 1
ATOM 694 N N . ALA A 1 88 ? 11.272 1.568 -19.770 1.00 83.44 88 ALA A N 1
ATOM 695 C CA . ALA A 1 88 ? 10.350 2.305 -18.904 1.00 83.44 88 ALA A CA 1
ATOM 696 C C . ALA A 1 88 ? 11.008 3.581 -18.331 1.00 83.44 88 ALA A C 1
ATOM 698 O O . ALA A 1 88 ? 11.207 3.671 -17.116 1.00 83.44 88 ALA A O 1
ATOM 699 N N . PRO A 1 89 ? 11.334 4.573 -19.183 1.00 82.94 89 PRO A N 1
ATOM 700 C CA . PRO A 1 89 ? 12.118 5.750 -18.795 1.00 82.94 89 PRO A CA 1
ATOM 701 C C . PRO A 1 89 ? 11.424 6.634 -17.750 1.00 82.94 89 PRO A C 1
ATOM 703 O O . PRO A 1 89 ? 12.094 7.177 -16.880 1.00 82.94 89 PRO A O 1
ATOM 706 N N . ASP A 1 90 ? 10.088 6.695 -17.746 1.00 80.31 90 ASP A N 1
ATOM 707 C CA . ASP A 1 90 ? 9.317 7.421 -16.719 1.00 80.31 90 ASP A CA 1
ATOM 708 C C . ASP A 1 90 ? 9.505 6.836 -15.309 1.00 80.31 90 ASP A C 1
ATOM 710 O O . ASP A 1 90 ? 9.260 7.499 -14.303 1.00 80.31 90 ASP A O 1
ATOM 714 N N . LYS A 1 91 ? 9.906 5.562 -15.230 1.00 72.56 91 LYS A N 1
ATOM 715 C CA . LYS A 1 91 ? 10.107 4.828 -13.979 1.00 72.56 91 LYS A CA 1
ATOM 716 C C . LYS A 1 91 ? 11.584 4.674 -13.612 1.00 72.56 91 LYS A C 1
ATOM 718 O O . LYS A 1 91 ? 11.893 4.540 -12.432 1.00 72.56 91 LYS A O 1
ATOM 723 N N . TYR A 1 92 ? 12.464 4.651 -14.608 1.00 82.56 92 TYR A N 1
ATOM 724 C CA . TYR A 1 92 ? 13.907 4.475 -14.463 1.00 82.56 92 TYR A CA 1
ATOM 725 C C . TYR A 1 92 ? 14.630 5.496 -15.354 1.00 82.56 92 TYR A C 1
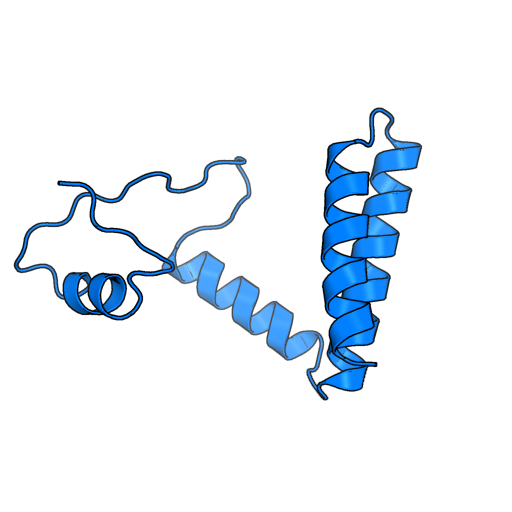ATOM 727 O O . TYR A 1 92 ? 15.106 5.130 -16.431 1.00 82.56 92 TYR A O 1
ATOM 735 N N . PRO A 1 93 ? 14.663 6.780 -14.961 1.00 80.75 93 PRO A N 1
ATOM 736 C CA . PRO A 1 93 ? 15.352 7.795 -15.743 1.00 80.75 93 PRO A CA 1
ATOM 737 C C . PRO A 1 93 ? 16.856 7.497 -15.785 1.00 80.75 93 PRO A C 1
ATOM 739 O O . PRO A 1 93 ? 17.471 7.215 -14.757 1.00 80.75 93 PRO A O 1
ATOM 742 N N . GLU A 1 94 ? 17.441 7.538 -16.983 1.00 82.38 94 GLU A N 1
ATOM 743 C CA . GLU A 1 94 ? 18.888 7.400 -17.169 1.00 82.38 94 GLU A CA 1
ATOM 744 C C . GLU A 1 94 ? 19.568 8.689 -16.687 1.00 82.38 94 GLU A C 1
ATOM 746 O O . GLU A 1 94 ? 19.166 9.793 -17.063 1.00 82.38 94 GLU A O 1
ATOM 751 N N . ILE A 1 95 ? 20.560 8.546 -15.808 1.00 80.50 95 ILE A N 1
ATOM 752 C CA . ILE A 1 95 ? 21.326 9.665 -15.253 1.00 80.50 95 ILE A CA 1
ATOM 753 C C . ILE A 1 95 ? 22.628 9.749 -16.057 1.00 80.50 95 ILE A C 1
ATOM 755 O O . ILE A 1 95 ? 23.423 8.809 -16.023 1.00 80.50 95 ILE A O 1
ATOM 759 N N . VAL A 1 96 ? 22.797 10.840 -16.810 1.00 72.12 96 VAL A N 1
ATOM 760 C CA . VAL A 1 96 ? 23.980 11.149 -17.642 1.00 72.12 96 VAL A CA 1
ATOM 761 C C . VAL A 1 96 ? 25.022 11.951 -16.879 1.00 72.12 96 VAL A C 1
ATOM 763 O O . VAL A 1 96 ? 24.616 12.836 -16.093 1.00 72.12 96 VAL A O 1
#

Radius of gyration: 17.1 Å; chains: 1; bounding box: 43×26×41 Å

Foldseek 3Di:
DLVVLVVQLVVLVVQCVVDDDPVSVVVSVVSNVVSVVVNCVVVVHDPVNVVVVQVVCCVVPNDCPPVDDCPDDDDDPPDPCPVVLVVCCVVRPDDD

Secondary structure (DSSP, 8-state):
-HHHHHHHHHHHHHHHHH--SHHHHHHHHHHHHHHHHHHHHHHT--HHHHHHHHHHHHHHH--STTS---------TT-TTHHHHHT-TTTS----

Sequence (96 aa):
MRDAFKRKLVEEAQEVHDAHTRPEMIEELADVLEVIDGLCKVQGISFAEIIAAKKAKRADRGGFEQGIYVDTVHMDDDNAKAHYYRSAPDKYPEIV

pLDDT: mean 86.25, std 11.43, range [53.72, 98.5]